Protein AF-A0A7V8SWV6-F1 (afdb_monomer_lite)

Structure (mmCIF, N/CA/C/O backbone):
data_AF-A0A7V8SWV6-F1
#
_entry.id   AF-A0A7V8SWV6-F1
#
loop_
_atom_site.group_PDB
_atom_site.id
_atom_site.type_symbol
_atom_site.label_atom_id
_atom_site.label_alt_id
_atom_site.label_comp_id
_atom_site.label_asym_id
_atom_site.label_entity_id
_atom_site.label_seq_id
_atom_site.pdbx_PDB_ins_code
_atom_site.Cartn_x
_atom_site.Cartn_y
_atom_site.Cartn_z
_atom_site.occupancy
_atom_site.B_iso_or_equiv
_atom_site.auth_seq_id
_atom_site.auth_comp_id
_atom_site.auth_asym_id
_atom_site.auth_atom_id
_atom_site.pdbx_PDB_model_num
ATOM 1 N N . THR A 1 1 ? -0.116 1.424 4.186 1.00 61.00 1 THR A N 1
ATOM 2 C CA . THR A 1 1 ? 0.520 1.973 2.970 1.00 61.00 1 THR A CA 1
ATOM 3 C C . THR A 1 1 ? 1.387 0.912 2.340 1.00 61.00 1 THR A C 1
ATOM 5 O O . THR A 1 1 ? 2.187 0.318 3.051 1.00 61.00 1 THR A O 1
ATOM 8 N N . LEU A 1 2 ? 1.200 0.630 1.054 1.00 72.25 2 LEU A N 1
ATOM 9 C CA . LEU A 1 2 ? 1.976 -0.348 0.296 1.00 72.25 2 LEU A CA 1
ATOM 10 C C . LEU A 1 2 ? 2.952 0.396 -0.623 1.00 72.25 2 LEU A C 1
ATOM 12 O O . LEU A 1 2 ? 2.552 1.294 -1.359 1.00 72.25 2 LEU A O 1
ATOM 16 N N . GLY A 1 3 ? 4.235 0.052 -0.546 1.00 68.19 3 GLY A N 1
ATOM 17 C CA . GLY A 1 3 ? 5.272 0.645 -1.385 1.00 68.19 3 GLY A CA 1
ATOM 18 C C . GLY A 1 3 ? 5.538 -0.233 -2.598 1.00 68.19 3 GLY A C 1
ATOM 19 O O . GLY A 1 3 ? 6.029 -1.352 -2.452 1.00 68.19 3 GLY A O 1
ATOM 20 N N . VAL A 1 4 ? 5.249 0.275 -3.789 1.00 72.94 4 VAL A N 1
ATOM 21 C CA . VAL A 1 4 ? 5.645 -0.344 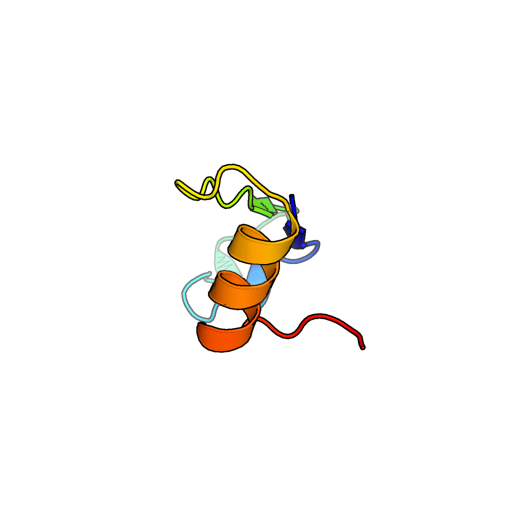-5.051 1.00 72.94 4 VAL A CA 1
ATOM 22 C C . VAL A 1 4 ? 6.991 0.250 -5.453 1.00 72.94 4 VAL A C 1
ATOM 24 O O . VAL A 1 4 ? 7.086 1.426 -5.797 1.00 72.94 4 VAL A O 1
ATOM 27 N N . LYS A 1 5 ? 8.061 -0.548 -5.367 1.00 64.81 5 LYS A N 1
ATOM 28 C CA . LYS A 1 5 ? 9.419 -0.084 -5.708 1.00 64.81 5 LYS A CA 1
ATOM 29 C C . LYS A 1 5 ? 9.612 0.144 -7.205 1.00 64.81 5 LYS A C 1
ATOM 31 O O . LYS A 1 5 ? 10.459 0.949 -7.573 1.00 64.81 5 LYS A O 1
ATOM 36 N N . ASP A 1 6 ? 8.820 -0.533 -8.029 1.00 64.69 6 ASP A N 1
ATOM 37 C CA . ASP A 1 6 ? 8.949 -0.492 -9.475 1.00 64.69 6 ASP A CA 1
ATOM 38 C C . ASP A 1 6 ? 7.588 -0.228 -10.125 1.00 64.69 6 ASP A C 1
ATOM 40 O O . ASP A 1 6 ? 6.679 -1.048 -10.045 1.00 64.69 6 ASP A O 1
ATOM 44 N N . GLN A 1 7 ? 7.409 0.945 -10.731 1.00 66.69 7 GLN A N 1
ATOM 45 C CA . GLN A 1 7 ? 6.167 1.294 -11.435 1.00 66.69 7 GLN A CA 1
ATOM 46 C C . GLN A 1 7 ? 5.940 0.444 -12.700 1.00 66.69 7 GLN A C 1
ATOM 48 O O . GLN A 1 7 ? 4.828 0.396 -13.212 1.00 66.69 7 GLN A O 1
ATOM 53 N N . LEU A 1 8 ? 6.969 -0.268 -13.172 1.00 65.56 8 LEU A N 1
ATOM 54 C CA . LEU A 1 8 ? 6.980 -1.032 -14.425 1.00 65.56 8 LEU A CA 1
ATOM 55 C C . LEU A 1 8 ? 6.217 -2.367 -14.337 1.00 65.56 8 LEU A C 1
ATOM 57 O O . LEU A 1 8 ? 6.114 -3.097 -15.316 1.00 65.56 8 LEU A O 1
ATOM 61 N N . ILE A 1 9 ? 5.664 -2.686 -13.163 1.00 73.19 9 ILE A N 1
ATOM 62 C CA . ILE A 1 9 ? 4.784 -3.845 -12.947 1.00 73.19 9 ILE A CA 1
ATOM 63 C C . ILE A 1 9 ? 3.442 -3.643 -13.675 1.00 73.19 9 ILE A C 1
ATOM 65 O O . ILE A 1 9 ? 2.755 -4.611 -13.997 1.00 73.19 9 ILE A O 1
ATOM 69 N N . PHE A 1 10 ? 3.068 -2.389 -13.947 1.00 74.38 10 PHE A N 1
ATOM 70 C CA . PHE A 1 10 ? 1.875 -2.069 -14.717 1.00 74.38 10 PHE A CA 1
ATOM 71 C C . PHE A 1 10 ? 2.208 -2.035 -16.213 1.00 74.38 10 PHE A C 1
ATOM 73 O O . PHE A 1 10 ? 3.040 -1.224 -16.624 1.00 74.38 10 PHE A O 1
ATOM 80 N N . PRO A 1 11 ? 1.533 -2.846 -17.050 1.00 69.50 11 PRO A N 1
ATOM 81 C CA . PRO A 1 11 ? 1.778 -2.877 -18.494 1.00 69.50 11 PRO A CA 1
ATOM 82 C C . PRO A 1 11 ? 1.390 -1.567 -19.206 1.00 69.50 11 PRO A C 1
ATOM 84 O O . PRO A 1 11 ? 1.703 -1.390 -20.376 1.00 69.50 11 PRO A O 1
ATOM 87 N N . GLU A 1 12 ? 0.715 -0.648 -18.509 1.00 72.06 12 GLU A N 1
ATOM 88 C CA . GLU A 1 12 ? 0.353 0.690 -18.992 1.00 72.06 12 GLU A CA 1
ATOM 89 C C . GLU A 1 12 ? 1.529 1.685 -18.973 1.00 72.06 12 GLU A C 1
ATOM 91 O O . GLU A 1 12 ? 1.442 2.750 -19.587 1.00 72.06 12 GLU A O 1
ATOM 96 N N . ILE A 1 13 ? 2.628 1.375 -18.272 1.00 69.38 13 ILE A N 1
ATOM 97 C CA . ILE A 1 13 ? 3.801 2.252 -18.186 1.00 69.38 13 ILE A CA 1
ATOM 98 C C . ILE A 1 13 ? 4.763 1.910 -19.326 1.00 69.38 13 ILE A C 1
ATOM 100 O O . ILE A 1 13 ? 5.397 0.856 -19.346 1.00 69.38 13 ILE A O 1
ATOM 104 N N . ASP A 1 14 ? 4.906 2.842 -20.262 1.00 68.38 14 ASP A N 1
ATOM 105 C CA . ASP A 1 14 ? 5.814 2.699 -21.392 1.00 68.38 14 ASP A CA 1
ATOM 106 C C . ASP A 1 14 ? 7.276 2.862 -20.938 1.00 68.38 14 ASP A C 1
ATOM 108 O O . ASP A 1 14 ? 7.719 3.965 -20.595 1.00 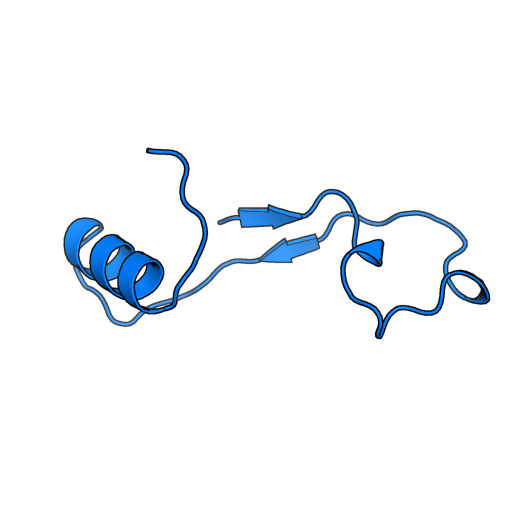68.38 14 ASP A O 1
ATOM 112 N N . TYR A 1 15 ? 8.030 1.758 -20.932 1.00 65.19 15 TYR A N 1
ATOM 113 C CA . TYR A 1 15 ? 9.454 1.720 -20.566 1.00 65.19 15 TYR A CA 1
ATOM 114 C C . TYR A 1 15 ? 10.284 2.749 -21.352 1.00 65.19 15 TYR A C 1
ATOM 116 O O . TYR A 1 15 ? 11.250 3.289 -20.817 1.00 65.19 15 TYR A O 1
ATOM 124 N N . ALA A 1 16 ? 9.898 3.060 -22.597 1.00 68.00 16 ALA A N 1
ATOM 125 C CA . ALA A 1 16 ? 10.628 3.993 -23.453 1.00 68.00 16 ALA A CA 1
ATOM 126 C C . ALA A 1 16 ? 10.473 5.465 -23.028 1.00 68.00 16 ALA A C 1
ATOM 128 O O . ALA A 1 16 ? 11.301 6.298 -23.393 1.00 68.00 16 ALA A O 1
ATOM 129 N N . LYS A 1 17 ? 9.440 5.800 -22.240 1.00 66.94 17 LYS A N 1
ATOM 130 C CA . LYS A 1 17 ? 9.232 7.151 -21.682 1.00 66.94 17 LYS A CA 1
ATOM 131 C C . LYS A 1 17 ? 9.815 7.336 -20.280 1.00 66.94 17 LYS A C 1
ATOM 133 O O . LYS A 1 17 ? 9.801 8.453 -19.762 1.00 66.94 17 LYS A O 1
ATOM 138 N N . VAL A 1 18 ? 10.298 6.273 -19.639 1.00 66.12 18 VAL A N 1
ATOM 139 C CA . VAL A 1 18 ? 10.748 6.314 -18.244 1.00 66.12 18 VAL A CA 1
ATOM 140 C C . VAL A 1 18 ? 12.275 6.404 -18.189 1.00 66.12 18 VAL A C 1
ATOM 142 O O . VAL A 1 18 ? 12.972 5.402 -18.254 1.00 66.12 18 VAL A O 1
ATOM 145 N N . GLU A 1 19 ? 12.808 7.617 -18.008 1.00 65.12 19 GLU A N 1
ATOM 146 C CA . GLU A 1 19 ? 14.257 7.843 -17.826 1.00 65.12 19 GLU A CA 1
ATOM 147 C C . GLU A 1 19 ? 14.795 7.348 -16.468 1.00 65.12 19 GLU A C 1
ATOM 149 O O . GLU A 1 19 ? 15.985 7.067 -16.334 1.00 65.12 19 GLU A O 1
ATOM 154 N N . LYS A 1 20 ? 13.943 7.256 -15.434 1.00 61.75 20 LYS A N 1
ATOM 155 C CA . LYS A 1 20 ? 14.307 6.763 -14.093 1.00 61.75 20 LYS A CA 1
ATOM 156 C C . LYS A 1 20 ? 13.150 6.002 -13.456 1.00 61.75 20 LYS A C 1
ATOM 158 O O . LYS A 1 20 ? 12.041 6.531 -13.369 1.00 61.75 20 LYS A O 1
ATOM 163 N N . THR A 1 21 ? 13.430 4.808 -12.939 1.00 63.94 21 THR A N 1
ATOM 164 C CA . THR A 1 21 ? 12.496 4.031 -12.119 1.00 63.94 21 THR A CA 1
ATOM 165 C C . THR A 1 21 ? 12.115 4.844 -10.884 1.00 63.94 21 THR A C 1
ATOM 167 O O . THR A 1 21 ? 12.947 5.092 -10.009 1.00 63.94 21 THR A O 1
ATOM 170 N N . LYS A 1 22 ? 10.868 5.318 -10.821 1.00 69.12 22 LYS A N 1
ATOM 171 C CA . LYS A 1 22 ? 10.320 5.972 -9.630 1.00 69.12 22 LYS A CA 1
ATOM 172 C C . LYS A 1 22 ? 9.491 4.954 -8.857 1.00 69.12 22 LYS A C 1
ATOM 174 O O . LYS A 1 22 ? 8.658 4.263 -9.437 1.00 69.12 22 LYS A O 1
ATOM 179 N N . GLY A 1 23 ? 9.734 4.866 -7.552 1.00 69.62 23 GLY A N 1
ATOM 180 C CA . GLY A 1 23 ? 8.861 4.124 -6.649 1.00 69.62 23 GLY A CA 1
ATOM 181 C C . GLY A 1 23 ? 7.543 4.872 -6.447 1.00 69.62 23 GLY A C 1
ATOM 182 O O . GLY A 1 23 ? 7.519 6.104 -6.438 1.00 69.62 23 GLY A O 1
ATOM 183 N N . MET A 1 24 ? 6.457 4.130 -6.258 1.00 76.00 24 MET A N 1
ATOM 184 C C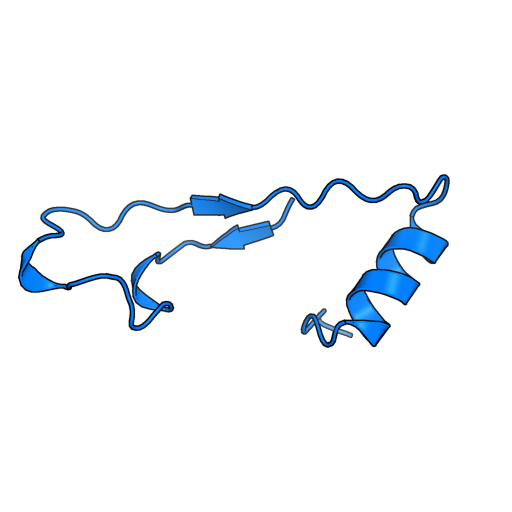A . MET A 1 24 ? 5.124 4.660 -5.992 1.00 76.00 24 MET A CA 1
ATOM 185 C C . MET A 1 24 ? 4.620 4.149 -4.642 1.00 76.00 24 MET A C 1
ATOM 187 O O . MET A 1 24 ? 4.648 2.952 -4.366 1.00 76.00 24 MET A O 1
ATOM 191 N N . ASN A 1 25 ? 4.134 5.054 -3.794 1.00 76.62 25 ASN A N 1
ATOM 192 C CA . ASN A 1 25 ? 3.451 4.685 -2.556 1.00 76.62 25 ASN A CA 1
ATOM 193 C C . ASN A 1 25 ? 1.942 4.661 -2.800 1.00 76.62 25 ASN A C 1
ATOM 195 O O . ASN A 1 25 ? 1.360 5.675 -3.176 1.00 76.62 25 ASN A O 1
ATOM 199 N N . ILE A 1 26 ? 1.315 3.514 -2.553 1.00 75.25 26 ILE A N 1
ATOM 200 C CA . ILE A 1 26 ? -0.130 3.322 -2.659 1.00 75.25 26 ILE A CA 1
ATOM 201 C C . ILE A 1 26 ? -0.701 3.253 -1.239 1.00 75.25 26 ILE A C 1
ATOM 203 O O . ILE A 1 26 ? -0.434 2.320 -0.476 1.00 75.25 26 ILE A O 1
ATOM 207 N N . SER A 1 27 ? -1.503 4.246 -0.866 1.00 80.12 27 SER A N 1
ATOM 208 C CA . SER A 1 27 ? -2.283 4.234 0.375 1.00 80.12 27 SER A CA 1
ATOM 209 C C . SER A 1 27 ? -3.738 3.950 0.037 1.00 80.12 27 SER A C 1
ATOM 211 O O . SER A 1 27 ? -4.382 4.759 -0.622 1.00 80.12 27 SER A O 1
ATOM 213 N N . ILE A 1 28 ? -4.255 2.806 0.482 1.00 76.31 28 ILE A N 1
ATOM 214 C CA . ILE A 1 28 ? -5.674 2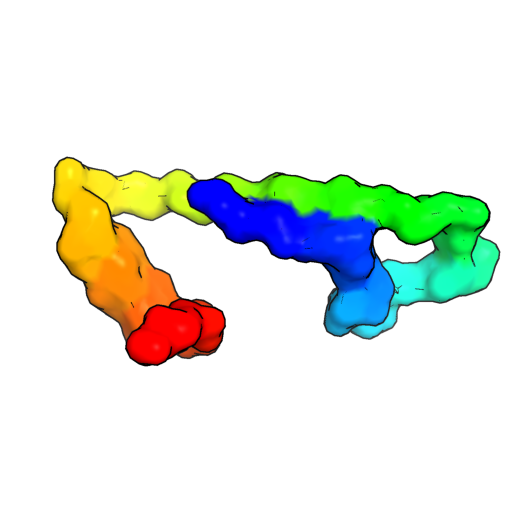.482 0.333 1.00 76.31 28 ILE A CA 1
ATOM 215 C C . ILE A 1 28 ? -6.398 2.980 1.576 1.00 76.31 28 ILE A C 1
ATOM 217 O O . ILE A 1 28 ? -6.210 2.437 2.665 1.00 76.31 28 ILE A O 1
ATOM 221 N N . THR A 1 29 ? -7.220 4.010 1.409 1.00 78.69 29 THR A N 1
ATOM 222 C CA . THR A 1 29 ? -8.103 4.504 2.466 1.00 78.69 29 THR A CA 1
ATOM 223 C C . THR A 1 29 ? -9.420 3.746 2.376 1.00 78.69 29 THR A C 1
ATOM 225 O O . THR A 1 29 ? -10.144 3.874 1.392 1.00 78.69 29 THR A O 1
ATOM 228 N N . THR A 1 30 ? -9.721 2.931 3.384 1.00 79.19 30 THR A N 1
ATOM 229 C CA . THR A 1 30 ? -10.994 2.202 3.475 1.00 79.19 30 THR A CA 1
ATOM 230 C C . THR A 1 30 ? -11.892 2.859 4.519 1.00 79.19 30 THR A C 1
ATOM 232 O O . THR A 1 30 ? -11.414 3.575 5.395 1.00 79.19 30 THR A O 1
ATOM 235 N N . THR A 1 31 ? -13.202 2.618 4.443 1.00 85.00 31 THR A N 1
ATOM 236 C CA . THR A 1 31 ? -14.171 3.076 5.457 1.00 85.00 31 THR A CA 1
ATOM 237 C C . THR A 1 31 ? -14.174 2.207 6.720 1.00 85.00 31 THR A C 1
ATOM 239 O O . THR A 1 31 ? -15.009 2.412 7.601 1.00 85.00 31 THR A O 1
ATOM 242 N N . ALA A 1 32 ? -13.288 1.210 6.799 1.00 79.62 32 ALA A N 1
ATOM 243 C CA . ALA A 1 32 ? -13.164 0.326 7.946 1.00 79.62 32 ALA A CA 1
ATOM 244 C C . ALA A 1 32 ? -12.716 1.115 9.182 1.00 79.62 32 ALA A C 1
ATOM 246 O O . ALA A 1 32 ? -11.823 1.960 9.106 1.00 79.62 32 ALA A O 1
ATOM 247 N N . ARG A 1 33 ? -13.338 0.836 10.330 1.00 80.12 33 ARG A N 1
ATOM 248 C CA . ARG A 1 33 ? -12.978 1.478 11.606 1.00 80.12 33 ARG A CA 1
ATOM 249 C C . ARG A 1 33 ? -11.884 0.717 12.343 1.00 80.12 33 ARG A C 1
ATOM 251 O O . ARG A 1 33 ? -11.260 1.270 13.242 1.00 80.12 33 ARG A O 1
ATOM 258 N N . THR A 1 34 ? -11.675 -0.542 11.971 1.00 83.00 34 THR A N 1
ATOM 259 C CA . THR A 1 34 ? -10.688 -1.431 12.574 1.00 83.00 34 THR A CA 1
ATOM 260 C C . THR A 1 34 ? -9.757 -2.009 11.513 1.00 83.00 34 THR A C 1
ATOM 262 O O . THR A 1 34 ? -10.165 -2.281 10.380 1.00 83.00 34 THR A O 1
ATOM 265 N N . ASP A 1 35 ? -8.500 -2.251 11.890 1.00 79.25 35 ASP A N 1
ATOM 266 C CA . ASP A 1 35 ? -7.513 -2.873 11.002 1.00 79.25 35 ASP A CA 1
ATOM 267 C C . ASP A 1 35 ? -7.945 -4.278 10.553 1.00 79.25 35 ASP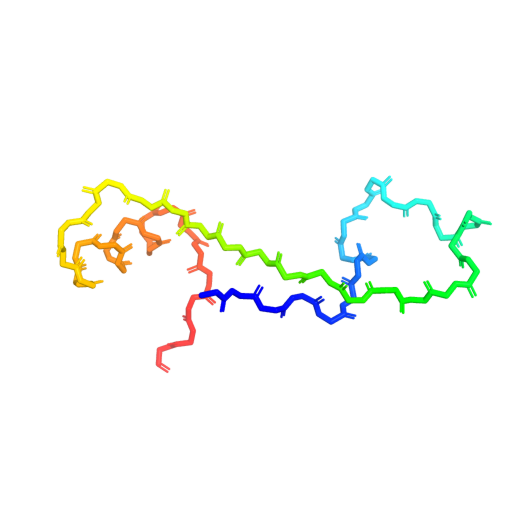 A C 1
ATOM 269 O O . ASP A 1 35 ? -7.649 -4.690 9.434 1.00 79.25 35 ASP A O 1
ATOM 273 N N . ALA A 1 36 ? -8.697 -5.003 11.391 1.00 83.25 36 ALA A N 1
ATOM 274 C CA . ALA A 1 36 ? -9.220 -6.331 11.076 1.00 83.25 36 ALA A CA 1
ATOM 275 C C . ALA A 1 36 ? -10.238 -6.304 9.922 1.00 83.25 36 ALA A C 1
ATOM 277 O O . ALA A 1 36 ? -10.156 -7.134 9.015 1.00 83.25 36 ALA A O 1
ATOM 278 N N . GLU A 1 37 ? -11.162 -5.340 9.922 1.00 82.75 37 GLU A N 1
ATOM 279 C CA . GLU A 1 37 ? -12.139 -5.156 8.841 1.00 82.75 37 GLU A CA 1
ATOM 280 C C . GLU A 1 37 ? -11.461 -4.708 7.542 1.00 82.75 37 GLU A C 1
ATOM 282 O O . GLU A 1 37 ? -11.761 -5.237 6.470 1.00 82.75 37 GLU A O 1
ATOM 287 N N . GLY A 1 38 ? -10.502 -3.781 7.636 1.00 82.81 38 GLY A N 1
ATOM 288 C CA . GLY A 1 38 ? -9.725 -3.331 6.480 1.00 82.81 38 GLY A CA 1
ATOM 289 C C . GLY A 1 38 ? -8.910 -4.468 5.860 1.00 82.81 38 GLY A C 1
ATOM 290 O O . GLY A 1 38 ? -8.899 -4.641 4.642 1.00 82.81 38 GLY A O 1
ATOM 291 N N . LEU A 1 39 ? -8.283 -5.301 6.693 1.00 82.19 39 LEU A N 1
ATOM 292 C CA . LEU A 1 39 ? -7.507 -6.457 6.247 1.00 82.19 39 LEU A CA 1
ATOM 293 C C . LEU A 1 39 ? -8.411 -7.539 5.640 1.00 82.19 39 LEU A C 1
ATOM 295 O O . LEU A 1 39 ? -8.066 -8.103 4.601 1.00 82.19 39 LEU A O 1
ATOM 299 N N . ALA A 1 40 ? -9.580 -7.801 6.230 1.00 83.38 40 ALA A N 1
ATOM 300 C CA . ALA A 1 40 ? -10.565 -8.725 5.672 1.00 83.38 40 ALA A CA 1
ATOM 301 C C . ALA A 1 40 ? -11.064 -8.266 4.292 1.00 83.38 40 ALA A C 1
ATOM 303 O O . ALA A 1 40 ? -11.107 -9.076 3.366 1.00 83.38 40 ALA A O 1
ATOM 304 N N . LEU A 1 41 ? -11.360 -6.971 4.127 1.00 84.00 41 LEU A N 1
ATOM 305 C CA . LEU A 1 41 ? -11.749 -6.389 2.841 1.00 84.00 41 LEU A CA 1
ATOM 306 C C . LEU A 1 41 ? 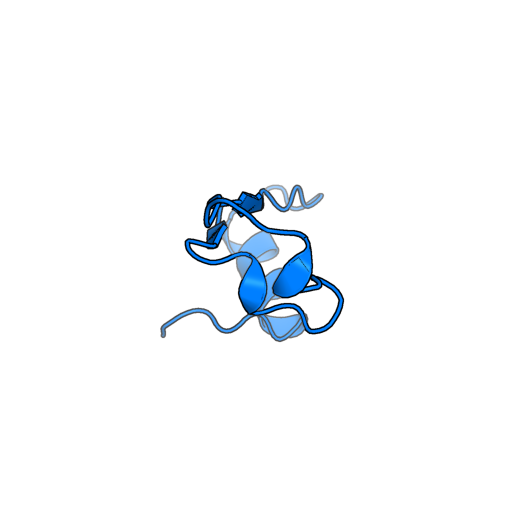-10.640 -6.547 1.798 1.00 84.00 41 LEU A C 1
ATOM 308 O O . LEU A 1 41 ? -10.893 -7.024 0.695 1.00 84.00 41 LEU A O 1
ATOM 312 N N . LEU A 1 42 ? -9.404 -6.191 2.152 1.00 82.50 42 LEU A N 1
ATOM 313 C CA . LEU A 1 42 ? -8.276 -6.274 1.228 1.00 82.50 42 LEU A CA 1
ATOM 314 C C . LEU A 1 42 ? -7.941 -7.736 0.867 1.00 82.50 42 LEU A C 1
ATOM 316 O O . LEU A 1 42 ? -7.586 -8.011 -0.279 1.00 82.50 42 LEU A O 1
ATOM 320 N N . ARG A 1 43 ? -8.117 -8.688 1.797 1.00 81.62 43 ARG A N 1
ATOM 321 C CA . ARG A 1 43 ? -8.014 -10.134 1.516 1.00 81.62 43 ARG A CA 1
ATOM 322 C C . ARG A 1 43 ? -9.083 -10.605 0.531 1.00 81.62 43 ARG A C 1
ATOM 324 O O . ARG A 1 43 ? -8.756 -11.334 -0.399 1.00 81.62 43 ARG A O 1
ATOM 331 N N . GLN A 1 44 ? -10.335 -10.186 0.714 1.00 81.81 44 GLN A N 1
ATOM 332 C CA . GLN A 1 44 ? -11.435 -10.526 -0.199 1.00 81.81 44 GLN A CA 1
ATOM 333 C C . GLN A 1 44 ? -11.273 -9.865 -1.576 1.00 81.81 44 GLN A C 1
ATOM 335 O O . GLN A 1 44 ? -11.621 -10.463 -2.587 1.00 81.81 44 GLN A O 1
ATOM 340 N N . MET A 1 45 ? -10.667 -8.676 -1.637 1.00 76.88 45 MET A N 1
ATOM 341 C CA . MET A 1 45 ? -10.272 -8.011 -2.886 1.00 76.88 45 MET A CA 1
ATOM 342 C C . MET A 1 45 ? -9.115 -8.705 -3.626 1.00 76.88 45 MET A C 1
ATOM 344 O O . MET A 1 45 ? -8.710 -8.237 -4.688 1.00 76.88 45 MET A O 1
ATOM 348 N N . GLY A 1 46 ? -8.563 -9.796 -3.086 1.00 73.06 46 GLY A N 1
ATOM 349 C CA . GLY A 1 46 ? -7.480 -10.540 -3.725 1.00 73.06 46 GLY A CA 1
ATOM 350 C C . GLY A 1 46 ? -6.114 -9.867 -3.599 1.00 73.06 46 GLY A C 1
ATOM 351 O O . GLY A 1 46 ? -5.200 -10.202 -4.351 1.00 73.06 46 GLY A O 1
ATOM 352 N N . MET A 1 47 ? -5.943 -8.929 -2.658 1.00 76.19 47 MET A N 1
ATOM 353 C CA . MET A 1 47 ? -4.629 -8.353 -2.392 1.00 76.19 47 MET A CA 1
ATOM 354 C C . MET A 1 47 ? -3.721 -9.434 -1.770 1.00 76.19 47 MET A C 1
ATOM 356 O O . MET A 1 47 ? -4.073 -9.998 -0.727 1.00 76.19 47 MET A O 1
ATOM 360 N N . PRO A 1 48 ? -2.555 -9.734 -2.374 1.00 71.25 48 PRO A N 1
ATOM 361 C CA . PRO A 1 48 ? -1.665 -10.792 -1.910 1.00 71.25 48 PRO A CA 1
ATOM 362 C C . PRO A 1 48 ? -0.893 -10.332 -0.668 1.00 71.25 48 PRO A C 1
ATOM 364 O O . PRO A 1 48 ? 0.263 -9.914 -0.739 1.00 71.25 48 PRO A O 1
ATOM 367 N N . PHE A 1 49 ? -1.534 -10.391 0.497 1.00 72.81 49 PHE A N 1
ATOM 368 C CA . PHE A 1 49 ? -0.821 -10.264 1.764 1.00 72.81 49 PHE A CA 1
ATOM 369 C C . PHE A 1 49 ? -0.025 -11.536 2.029 1.00 72.81 49 PHE A C 1
ATOM 371 O O . PHE A 1 49 ? -0.558 -12.639 1.913 1.00 72.81 49 PHE A O 1
ATOM 378 N N . ARG A 1 50 ? 1.242 -11.380 2.429 1.00 60.94 50 ARG A N 1
ATOM 379 C CA . ARG A 1 50 ? 2.006 -12.485 3.019 1.00 60.94 50 ARG A CA 1
ATOM 380 C C . ARG A 1 50 ? 1.237 -13.012 4.232 1.00 60.94 50 ARG A C 1
ATOM 382 O O . ARG A 1 50 ? 0.860 -12.220 5.097 1.00 60.94 50 ARG A O 1
ATOM 389 N N . GLN A 1 51 ? 0.993 -14.320 4.248 1.00 55.03 51 GLN A N 1
ATOM 390 C CA . GLN A 1 51 ? 0.513 -15.044 5.421 1.00 55.03 51 GLN A CA 1
ATOM 391 C C . GLN A 1 51 ? 1.673 -15.299 6.384 1.00 55.03 51 GLN A C 1
ATOM 393 O O . GLN A 1 51 ? 2.817 -15.465 5.893 1.00 55.03 51 GLN A O 1
#

pLDDT: mean 73.3, std 7.41, range [55.03, 85.0]

InterPro domains:
  IPR022803 Large ribosomal subunit protein uL5 domain superfamily [G3DSA:3.30.1440.10] (1-51)
  IPR022803 Large ribosomal subunit protein uL5 domain superfamily [SSF55282] (1-50)
  IPR031309 Large ribosomal subunit protein uL5, C-terminal [PF00673] (1-49)

Sequence (51 aa):
TLGVKDQLIFPEIDYAKVEKTKGMNISITTTARTDAEGLALLRQMGMPFRQ

Secondary structure (DSSP, 8-state):
-EEES-GGGSTTS-GGG-SS---EEE----S-SSHHHHHHHHHHTT-----

Radius of gyration: 14.28 Å; chains: 1; bounding box: 28×23×36 Å

Foldseek 3Di:
DDKAQFPVVDVPDDPVPDPDGDIDDDDDDDPDPDPVVVVVVCVVVVPDDDD

Organism: NCBI:txid2741543